Protein AF-A0A947JF02-F1 (afdb_monomer)

Secondary structure (DSSP, 8-state):
--S---------HHIIIIITTTS-HHHHHHHHHHHHHHHHHSSSTT--EEEE-HHHHHH-EEEE-TTT--EEEEE---S--HHHHHHHHHHHHHTTSEEEEEEETTEEEEEE---GGGS--TTT-

Mean predicted aligned error: 4.77 Å

Foldseek 3Di:
DDPPDPDDQDDPCCCVPPPPVLDDPLLNLLLVQQRCVQQVDDPDNPGQKDFDALCCQAANDWDQDPPPRDTDHPDGHSPDDSVSSVVSVVVCVVQQQKDWADADPRHTMIGGDPDVVSGNSVVSD

Structure (mmCIF, N/CA/C/O backbone):
data_AF-A0A947JF02-F1
#
_entry.id   AF-A0A947JF02-F1
#
loop_
_atom_site.group_PDB
_atom_site.id
_atom_site.type_symbol
_atom_site.label_atom_id
_atom_site.label_alt_id
_atom_site.label_comp_id
_atom_site.label_asym_id
_atom_site.label_entity_id
_atom_site.label_seq_id
_atom_site.pdbx_PDB_ins_code
_atom_site.Cartn_x
_atom_site.Cartn_y
_atom_site.Cartn_z
_atom_site.occupancy
_atom_site.B_iso_or_equiv
_atom_site.auth_seq_id
_atom_site.auth_comp_id
_atom_site.auth_asym_id
_atom_site.auth_atom_id
_atom_site.pdbx_PDB_model_num
ATOM 1 N N . MET A 1 1 ? 28.057 9.901 -7.194 1.00 57.16 1 MET A N 1
ATOM 2 C CA . MET A 1 1 ? 27.170 10.844 -6.473 1.00 57.16 1 MET A CA 1
ATOM 3 C C . MET A 1 1 ? 26.388 10.072 -5.424 1.00 57.16 1 MET A C 1
ATOM 5 O O . MET A 1 1 ? 26.006 8.941 -5.709 1.00 57.16 1 MET A O 1
ATOM 9 N N . SER A 1 2 ? 26.168 10.638 -4.233 1.00 67.62 2 SER A N 1
ATOM 10 C CA . SER A 1 2 ? 25.279 10.022 -3.238 1.00 67.62 2 SER A CA 1
ATOM 11 C C . SER A 1 2 ? 23.873 9.895 -3.826 1.00 67.62 2 SER A C 1
ATOM 13 O O . SER A 1 2 ? 23.329 10.874 -4.327 1.00 67.62 2 SER A O 1
ATOM 15 N N . LYS A 1 3 ? 23.294 8.691 -3.781 1.00 69.62 3 LYS A N 1
ATOM 16 C CA . LYS A 1 3 ? 21.882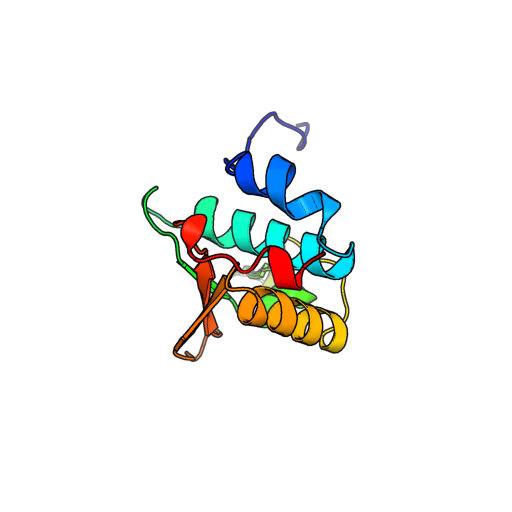 8.464 -4.137 1.00 69.62 3 LYS A CA 1
ATOM 17 C C . LYS A 1 3 ? 20.932 8.897 -3.018 1.00 69.62 3 LYS A C 1
ATOM 19 O O . LYS A 1 3 ? 19.736 9.032 -3.249 1.00 69.62 3 LYS A O 1
ATOM 24 N N . ILE A 1 4 ? 21.471 9.108 -1.819 1.00 73.50 4 ILE A N 1
ATOM 25 C CA . ILE A 1 4 ? 20.748 9.635 -0.669 1.00 73.50 4 ILE A CA 1
ATOM 26 C C . ILE A 1 4 ? 20.856 11.153 -0.760 1.00 73.50 4 ILE A C 1
ATOM 28 O O . ILE A 1 4 ? 21.819 11.757 -0.286 1.00 73.50 4 ILE A O 1
ATOM 32 N N . VAL A 1 5 ? 19.897 11.741 -1.464 1.00 72.06 5 VAL A N 1
ATOM 33 C CA . VAL A 1 5 ? 19.661 13.184 -1.507 1.00 72.06 5 VAL A CA 1
ATOM 34 C C . VAL A 1 5 ? 18.347 13.461 -0.777 1.00 72.06 5 VAL A C 1
ATOM 36 O O . VAL A 1 5 ? 17.464 12.606 -0.831 1.00 72.06 5 VAL A O 1
ATOM 39 N N . PRO A 1 6 ? 18.175 14.609 -0.101 1.00 63.34 6 PRO A N 1
ATOM 40 C CA . PRO A 1 6 ? 16.889 14.998 0.475 1.00 63.34 6 PRO A CA 1
ATOM 41 C C . PRO A 1 6 ? 15.843 15.259 -0.626 1.00 63.34 6 PRO A C 1
ATOM 43 O O . PRO A 1 6 ? 15.546 16.398 -0.972 1.00 63.34 6 PRO A O 1
ATOM 46 N N . ASN A 1 7 ? 15.304 14.198 -1.229 1.00 64.00 7 ASN A N 1
ATOM 47 C CA . ASN A 1 7 ? 14.152 14.235 -2.119 1.00 64.00 7 ASN A CA 1
ATOM 48 C C . ASN A 1 7 ? 12.954 13.618 -1.385 1.00 64.00 7 ASN A C 1
ATOM 50 O O . ASN A 1 7 ? 12.828 12.406 -1.226 1.00 64.00 7 ASN A O 1
ATOM 54 N N . SER A 1 8 ? 12.070 14.464 -0.867 1.00 66.00 8 SER A N 1
ATOM 55 C CA . SER A 1 8 ? 10.928 13.990 -0.093 1.00 66.00 8 SER A CA 1
ATOM 56 C C . SER A 1 8 ? 9.815 13.483 -1.009 1.00 66.00 8 SER A C 1
ATOM 58 O O . SER A 1 8 ? 9.489 14.070 -2.041 1.00 66.00 8 SER A O 1
ATOM 60 N N . THR A 1 9 ? 9.202 12.372 -0.613 1.00 70.81 9 THR A N 1
ATOM 61 C CA . THR A 1 9 ? 7.838 12.064 -1.040 1.00 70.81 9 THR A CA 1
ATOM 62 C C . THR A 1 9 ? 6.903 12.760 -0.059 1.00 70.81 9 THR A C 1
ATOM 64 O O . THR A 1 9 ? 7.044 12.517 1.139 1.00 70.81 9 THR A O 1
ATOM 67 N N . PRO A 1 10 ? 5.984 13.625 -0.517 1.00 71.75 10 PRO A N 1
ATOM 68 C CA . PRO A 1 10 ? 4.995 14.210 0.370 1.00 71.75 10 PRO A CA 1
ATOM 69 C C . PRO A 1 10 ? 4.021 13.113 0.810 1.00 71.75 10 PRO A C 1
ATOM 71 O O . PRO A 1 10 ? 3.237 12.606 0.009 1.00 71.75 10 PRO A O 1
ATOM 74 N N . THR A 1 11 ? 4.090 12.744 2.083 1.00 83.56 11 THR A N 1
ATOM 75 C CA . THR A 1 11 ? 3.111 11.878 2.739 1.00 83.56 11 THR A CA 1
ATOM 76 C C . THR A 1 11 ? 2.353 12.734 3.750 1.00 83.56 11 THR A C 1
ATOM 78 O O . THR A 1 11 ? 3.002 13.333 4.606 1.00 83.56 11 THR A O 1
ATOM 81 N N . PRO A 1 12 ? 1.015 12.835 3.666 1.00 88.75 12 PRO A N 1
ATOM 82 C CA . PRO A 1 12 ? 0.226 13.540 4.669 1.00 88.75 12 PRO A CA 1
ATOM 83 C C . PRO A 1 12 ? 0.491 12.998 6.077 1.00 88.75 12 PRO A C 1
ATOM 85 O O . PRO A 1 12 ? 0.437 11.784 6.279 1.00 88.75 12 PRO A O 1
ATOM 88 N N . ASN A 1 13 ? 0.741 13.895 7.035 1.00 91.25 13 ASN A N 1
ATOM 89 C CA . ASN A 1 13 ? 1.075 13.530 8.416 1.00 91.25 13 ASN A CA 1
ATOM 90 C C . ASN A 1 13 ? 0.024 12.618 9.056 1.00 91.25 13 ASN A C 1
ATOM 92 O O . ASN A 1 13 ? 0.394 11.693 9.759 1.00 91.25 13 ASN A O 1
ATOM 96 N N . PHE A 1 14 ? -1.253 12.799 8.700 1.00 93.06 14 PHE A N 1
ATOM 97 C CA . PHE A 1 14 ? -2.368 11.945 9.113 1.00 93.06 14 PHE A CA 1
ATOM 98 C C . PHE A 1 14 ? -2.056 10.439 9.059 1.00 93.06 14 PHE A C 1
ATOM 100 O O . PHE A 1 14 ? -2.401 9.707 9.979 1.00 93.06 14 PHE A O 1
ATOM 107 N N . TYR A 1 15 ? -1.374 9.955 8.012 1.00 92.88 15 TYR A N 1
ATOM 108 C CA . TYR A 1 15 ? -1.045 8.529 7.918 1.00 92.88 15 TYR A CA 1
ATOM 109 C C . TYR A 1 15 ? -0.073 8.075 9.014 1.00 92.88 15 TYR A C 1
ATOM 111 O O . TYR A 1 15 ? -0.199 6.957 9.498 1.00 92.88 15 TYR A O 1
ATOM 119 N N . TYR A 1 16 ? 0.887 8.917 9.392 1.00 93.06 16 TYR A N 1
ATOM 120 C CA . TYR A 1 16 ? 1.828 8.622 10.472 1.00 93.06 16 TYR A CA 1
ATOM 121 C C . TYR A 1 16 ? 1.168 8.825 11.837 1.00 93.06 16 TYR A C 1
ATOM 123 O O . TYR A 1 16 ? 1.183 7.925 12.670 1.00 93.06 16 TYR A O 1
ATOM 131 N N . ASP A 1 17 ? 0.538 9.980 12.029 1.00 94.00 17 ASP A N 1
ATOM 132 C CA . ASP A 1 17 ? 0.033 10.414 13.330 1.00 94.00 17 ASP A CA 1
ATOM 133 C C . ASP A 1 17 ? -1.166 9.567 13.790 1.00 94.00 17 ASP A C 1
ATOM 135 O O . ASP A 1 17 ? -1.225 9.158 14.948 1.00 94.00 17 ASP A O 1
ATOM 139 N N . GLU A 1 18 ? -2.089 9.240 12.879 1.00 94.19 18 GLU A N 1
ATOM 140 C CA . GLU A 1 18 ? -3.364 8.599 13.233 1.00 94.19 18 GLU A CA 1
ATOM 141 C C . GLU A 1 18 ? -3.414 7.101 12.908 1.00 94.19 18 GLU A C 1
ATOM 143 O O . GLU A 1 18 ? -4.167 6.369 13.543 1.00 94.19 18 GLU A O 1
ATOM 148 N N . LEU A 1 19 ? -2.642 6.618 11.923 1.00 95.25 19 LEU A N 1
ATOM 149 C CA . LEU A 1 19 ? -2.779 5.239 11.424 1.00 95.25 19 LEU A CA 1
ATOM 150 C C . LEU A 1 19 ? -1.580 4.332 11.711 1.00 95.25 19 LEU A C 1
ATOM 152 O O . LEU A 1 19 ? -1.780 3.130 11.874 1.00 95.25 19 LEU A O 1
ATOM 156 N N . GLU A 1 20 ? -0.348 4.846 11.769 1.00 95.06 20 GLU A N 1
ATOM 157 C CA . GLU A 1 20 ? 0.847 3.991 11.900 1.00 95.06 20 GLU A CA 1
ATOM 158 C C . GLU A 1 20 ? 0.824 3.139 13.175 1.00 95.06 20 GLU A C 1
ATOM 160 O O . GLU A 1 20 ? 1.221 1.976 13.140 1.00 95.06 20 GLU A O 1
ATOM 165 N N . TRP A 1 21 ? 0.326 3.690 14.283 1.00 95.06 21 TRP A N 1
ATOM 166 C CA . TRP A 1 21 ? 0.268 2.989 15.566 1.00 95.06 21 TRP A CA 1
ATOM 167 C C . TRP A 1 21 ? -0.878 1.968 15.664 1.00 95.06 21 TRP A C 1
ATOM 169 O O . TRP A 1 21 ? -0.785 1.034 16.459 1.00 95.06 21 TRP A O 1
ATOM 179 N N . LEU A 1 22 ? -1.936 2.133 14.862 1.00 96.00 22 LEU A N 1
ATOM 180 C CA . LEU A 1 22 ? -3.089 1.226 14.806 1.00 96.00 22 LEU A CA 1
ATOM 181 C C . LEU A 1 22 ? -2.852 0.035 13.875 1.00 96.00 22 LEU A C 1
ATOM 183 O O . LEU A 1 22 ? -3.392 -1.050 14.076 1.00 96.00 22 LEU A O 1
ATOM 187 N N . LEU A 1 23 ? -2.068 0.238 12.818 1.00 96.62 23 LEU A N 1
ATOM 188 C CA . LEU A 1 23 ? -1.842 -0.773 11.796 1.00 96.62 23 LEU A CA 1
ATOM 189 C C . LEU A 1 23 ? -0.719 -1.730 12.188 1.00 96.62 23 LEU A C 1
ATOM 191 O O . LEU A 1 23 ? 0.318 -1.356 12.736 1.00 96.62 23 LEU A O 1
ATOM 195 N N . THR A 1 24 ? -0.871 -2.995 11.807 1.00 97.00 24 THR A N 1
ATOM 196 C CA . THR A 1 24 ? 0.235 -3.951 11.889 1.00 97.00 24 THR A CA 1
ATOM 197 C C . THR A 1 24 ? 1.374 -3.538 10.955 1.00 97.00 24 THR A C 1
ATOM 199 O O . THR A 1 24 ? 1.184 -2.846 9.951 1.00 97.00 24 THR A O 1
ATOM 202 N N . SER A 1 25 ? 2.584 -4.044 11.207 1.00 96.69 25 SER A N 1
ATOM 203 C CA . SER A 1 25 ? 3.738 -3.743 10.351 1.00 96.69 25 SER A CA 1
ATOM 204 C C . SER A 1 25 ? 3.540 -4.159 8.887 1.00 96.69 25 SER A C 1
ATOM 206 O O . SER A 1 25 ? 4.090 -3.520 7.990 1.00 96.69 25 SER A O 1
ATOM 208 N N . ASP A 1 26 ? 2.773 -5.223 8.629 1.00 98.12 26 ASP A N 1
ATOM 209 C CA . ASP A 1 26 ? 2.485 -5.678 7.266 1.00 98.12 26 ASP A CA 1
ATOM 210 C C . ASP A 1 26 ? 1.494 -4.722 6.572 1.00 98.12 26 ASP A C 1
ATOM 212 O O . ASP A 1 26 ? 1.709 -4.337 5.420 1.00 98.12 26 ASP A O 1
ATOM 216 N N . GLU A 1 27 ? 0.451 -4.271 7.274 1.00 98.19 27 GLU A N 1
ATOM 217 C CA . GLU A 1 27 ? -0.517 -3.289 6.763 1.00 98.19 27 GLU A CA 1
ATOM 218 C C . GLU A 1 27 ? 0.127 -1.933 6.502 1.00 98.19 27 GLU A C 1
ATOM 220 O O . GLU A 1 27 ? -0.065 -1.360 5.427 1.00 98.19 27 GLU A O 1
ATOM 225 N N . TRP A 1 28 ? 0.952 -1.457 7.433 1.00 97.69 28 TRP A N 1
ATOM 226 C CA . TRP A 1 28 ? 1.668 -0.197 7.293 1.00 97.69 28 TRP A CA 1
ATOM 227 C C . TRP A 1 28 ? 2.632 -0.202 6.106 1.00 97.69 28 TRP A C 1
ATOM 229 O O . TRP A 1 28 ? 2.668 0.749 5.322 1.00 97.69 28 TRP A O 1
ATOM 239 N N . LYS A 1 29 ? 3.377 -1.294 5.891 1.00 97.50 29 LYS A N 1
ATOM 240 C CA . LYS A 1 29 ? 4.246 -1.444 4.709 1.00 97.50 29 LYS A CA 1
ATOM 241 C C . LYS A 1 29 ? 3.461 -1.365 3.403 1.00 97.50 29 LYS A C 1
ATOM 243 O O . LYS A 1 29 ? 3.929 -0.760 2.439 1.00 97.50 29 LYS A O 1
ATOM 248 N N . VAL A 1 30 ? 2.272 -1.963 3.355 1.00 98.25 30 VAL A N 1
ATOM 249 C CA . VAL A 1 30 ? 1.406 -1.907 2.170 1.00 98.25 30 VAL A CA 1
ATOM 250 C C . VAL A 1 30 ? 0.828 -0.505 1.974 1.00 98.25 30 VAL A C 1
ATOM 252 O O . VAL A 1 30 ? 0.861 0.005 0.851 1.00 98.25 30 VAL A O 1
ATOM 255 N N . LEU A 1 31 ? 0.339 0.131 3.041 1.00 97.25 31 LEU A N 1
ATOM 256 C CA . LEU A 1 31 ? -0.229 1.478 2.993 1.00 97.25 31 LEU A CA 1
ATOM 257 C C . LEU A 1 31 ? 0.823 2.513 2.593 1.00 97.25 31 LEU A C 1
ATOM 259 O O . LEU A 1 31 ? 0.620 3.233 1.621 1.00 97.25 31 LEU A O 1
ATOM 263 N N . SER A 1 32 ? 1.965 2.553 3.276 1.00 95.06 32 SER A N 1
ATOM 264 C CA . SER A 1 32 ? 3.062 3.485 2.978 1.00 95.06 32 SER A CA 1
ATOM 265 C C . SER A 1 32 ? 3.579 3.327 1.544 1.00 95.06 32 SER A C 1
ATOM 267 O O . SER A 1 32 ? 3.808 4.323 0.848 1.00 95.06 32 SER A O 1
ATOM 269 N N . TYR A 1 33 ? 3.677 2.088 1.044 1.00 95.38 33 TYR A N 1
ATOM 270 C CA . TYR A 1 33 ? 3.984 1.826 -0.361 1.00 95.38 33 TYR A CA 1
ATOM 271 C C . TYR A 1 33 ? 2.916 2.415 -1.292 1.00 95.38 33 TYR A C 1
ATOM 273 O O . TYR A 1 33 ? 3.249 3.119 -2.250 1.00 95.38 33 TYR A O 1
ATOM 281 N N . ALA A 1 34 ? 1.633 2.160 -1.018 1.00 94.88 34 ALA A N 1
ATOM 282 C CA . ALA A 1 34 ? 0.531 2.681 -1.821 1.00 94.88 34 ALA A CA 1
ATOM 283 C C . ALA A 1 34 ? 0.494 4.216 -1.819 1.00 94.88 34 ALA A C 1
ATOM 285 O O . ALA A 1 34 ? 0.371 4.811 -2.887 1.00 94.88 34 ALA A O 1
ATOM 286 N N . VAL A 1 35 ? 0.671 4.855 -0.660 1.00 93.06 35 VAL A N 1
ATOM 287 C CA . VAL A 1 35 ? 0.726 6.316 -0.507 1.00 93.06 35 VAL A CA 1
ATOM 288 C C . VAL A 1 35 ? 1.840 6.904 -1.363 1.00 93.06 35 VAL A C 1
ATOM 290 O O . VAL A 1 35 ? 1.580 7.781 -2.189 1.00 93.06 35 VAL A O 1
ATOM 293 N N . ARG A 1 36 ? 3.060 6.357 -1.268 1.00 89.88 36 ARG A N 1
ATOM 294 C CA . ARG A 1 36 ? 4.187 6.783 -2.107 1.00 89.88 36 ARG A CA 1
ATOM 295 C C . ARG A 1 36 ? 3.876 6.632 -3.596 1.00 89.88 36 ARG A C 1
ATOM 297 O O . ARG A 1 36 ? 4.240 7.499 -4.385 1.00 89.88 36 ARG A O 1
ATOM 304 N N . ARG A 1 37 ? 3.225 5.538 -4.001 1.00 89.75 37 ARG A N 1
ATOM 305 C CA . ARG A 1 37 ? 2.865 5.288 -5.407 1.00 89.75 37 ARG A CA 1
ATOM 306 C C . ARG A 1 37 ? 1.771 6.219 -5.921 1.00 89.75 37 ARG A C 1
ATOM 308 O O . ARG A 1 37 ? 1.871 6.651 -7.064 1.00 89.75 37 ARG A O 1
ATOM 315 N N . ILE A 1 38 ? 0.765 6.509 -5.103 1.00 90.75 38 ILE A N 1
ATOM 316 C CA . ILE A 1 38 ? -0.399 7.319 -5.473 1.00 90.75 38 ILE A CA 1
ATOM 317 C C . ILE A 1 38 ? -0.038 8.807 -5.484 1.00 90.75 38 ILE A C 1
ATOM 319 O O . ILE A 1 38 ? -0.250 9.472 -6.491 1.00 90.75 38 ILE A O 1
ATOM 323 N N . LEU A 1 39 ? 0.564 9.313 -4.406 1.00 86.88 39 LEU A N 1
ATOM 324 C CA . LEU A 1 39 ? 0.843 10.744 -4.248 1.00 86.88 39 LEU A CA 1
ATOM 325 C C . LEU A 1 39 ? 2.190 11.169 -4.850 1.00 86.88 39 LEU A C 1
ATOM 327 O O . LEU A 1 39 ? 2.376 12.330 -5.200 1.00 86.88 39 LEU A O 1
ATOM 331 N N . GLY A 1 40 ? 3.152 10.246 -4.961 1.00 79.75 40 GLY A N 1
ATOM 332 C CA . GLY A 1 40 ? 4.530 10.574 -5.334 1.00 79.75 40 GLY A CA 1
ATOM 333 C C . GLY A 1 40 ? 4.853 10.547 -6.831 1.00 79.75 40 GLY A C 1
ATOM 334 O O . GLY A 1 40 ? 5.896 11.074 -7.211 1.00 79.75 40 GLY A O 1
ATOM 335 N N . PHE A 1 41 ? 4.025 9.924 -7.680 1.00 72.69 41 PHE A N 1
ATOM 336 C CA . PHE A 1 41 ? 4.395 9.640 -9.082 1.00 72.69 41 PHE A CA 1
ATOM 337 C C . PHE A 1 41 ? 3.355 10.026 -10.146 1.00 72.69 41 PHE A C 1
ATOM 339 O O . PHE A 1 41 ? 3.684 9.993 -11.333 1.00 72.69 41 PHE A O 1
ATOM 346 N N . GLU A 1 42 ? 2.124 10.382 -9.778 1.00 61.34 42 GLU A N 1
ATOM 347 C CA . GLU A 1 42 ? 1.114 10.811 -10.754 1.00 61.34 42 GLU A CA 1
ATOM 348 C C . GLU A 1 42 ? 1.407 12.236 -11.267 1.00 61.34 42 GLU A C 1
ATOM 350 O O . GLU A 1 42 ? 1.789 13.139 -10.517 1.00 61.34 42 GLU A O 1
ATOM 355 N N . LYS A 1 43 ? 1.250 12.444 -12.582 1.00 50.38 43 LYS A N 1
ATOM 356 C CA . LYS A 1 43 ? 1.419 13.758 -13.221 1.00 50.38 43 LYS A CA 1
ATOM 357 C C . LYS A 1 43 ? 0.203 14.630 -12.898 1.00 50.38 43 LYS A C 1
ATOM 359 O O . LYS A 1 43 ? -0.793 14.596 -13.609 1.00 50.38 43 LYS A O 1
ATOM 364 N N . GLY A 1 44 ? 0.318 15.412 -11.832 1.00 51.59 44 GLY A N 1
ATOM 365 C CA . GLY A 1 44 ? -0.738 16.285 -11.318 1.00 51.59 44 GLY A CA 1
ATOM 366 C C . GLY A 1 44 ? -0.944 15.992 -9.839 1.00 51.59 44 GLY A C 1
ATOM 367 O O . GLY A 1 44 ? -1.297 14.877 -9.472 1.00 51.59 44 GLY A O 1
ATOM 368 N N . ARG A 1 45 ? -0.681 16.980 -8.980 1.00 53.69 45 ARG A N 1
ATOM 369 C CA . ARG A 1 45 ? -0.611 16.834 -7.513 1.00 53.69 45 ARG A CA 1
ATOM 370 C C . ARG A 1 45 ? -1.950 16.498 -6.829 1.00 53.69 45 ARG A C 1
ATOM 372 O O . ARG A 1 45 ? -1.971 16.355 -5.613 1.00 53.69 45 ARG A O 1
ATOM 379 N N . ASP A 1 46 ? -3.019 16.308 -7.600 1.00 61.22 46 ASP A N 1
ATOM 380 C CA . ASP A 1 46 ? -4.388 16.142 -7.097 1.00 61.22 46 ASP A CA 1
ATOM 381 C C . ASP A 1 46 ? -4.916 14.702 -7.219 1.00 61.22 46 ASP A C 1
ATOM 383 O O . ASP A 1 46 ? -6.055 14.413 -6.838 1.00 61.22 46 ASP A O 1
ATOM 387 N N . SER A 1 47 ? -4.122 13.769 -7.759 1.00 77.38 47 SER A N 1
ATOM 388 C CA . SER A 1 47 ? -4.578 12.384 -7.875 1.00 77.38 47 SER A CA 1
ATOM 389 C C . SER A 1 47 ? -4.498 11.658 -6.534 1.00 77.38 47 SER A C 1
ATOM 391 O O . SER A 1 47 ? -3.431 11.410 -5.982 1.00 77.38 47 SER A O 1
ATOM 393 N N . THR A 1 48 ? -5.660 11.244 -6.034 1.00 89.25 48 THR A N 1
ATOM 394 C CA . THR A 1 48 ? -5.802 10.398 -4.837 1.00 89.25 48 THR A CA 1
ATOM 395 C C . THR A 1 48 ? -5.908 8.915 -5.194 1.00 89.25 48 THR A C 1
ATOM 397 O O . THR A 1 48 ? -6.258 8.090 -4.348 1.00 89.25 48 THR A O 1
ATOM 400 N N . SER A 1 49 ? -5.624 8.550 -6.450 1.00 91.62 49 SER A N 1
ATOM 401 C CA . SER A 1 49 ? -5.707 7.172 -6.934 1.00 91.62 49 SER A CA 1
ATOM 402 C C . SER A 1 49 ? -4.618 6.810 -7.939 1.00 91.62 49 SER A C 1
ATOM 404 O O . SER A 1 49 ? -4.186 7.651 -8.715 1.00 91.62 49 SER A O 1
ATOM 406 N N . ALA A 1 50 ? -4.233 5.536 -7.985 1.00 92.00 50 ALA A N 1
ATOM 407 C CA . ALA A 1 50 ? -3.329 5.004 -9.002 1.00 92.00 50 ALA A CA 1
ATOM 408 C C . ALA A 1 50 ? -3.691 3.560 -9.363 1.00 92.00 50 ALA A C 1
ATOM 410 O O . ALA A 1 50 ? -4.298 2.830 -8.575 1.00 92.00 50 ALA A O 1
ATOM 411 N N . THR A 1 51 ? -3.292 3.120 -10.557 1.00 93.75 51 THR A N 1
ATOM 412 C CA . THR A 1 51 ? -3.401 1.705 -10.938 1.00 93.75 51 THR A CA 1
ATOM 413 C C . THR A 1 51 ? -2.168 0.954 -10.454 1.00 93.75 51 THR A C 1
ATOM 415 O O . THR A 1 51 ? -1.058 1.229 -10.904 1.00 93.75 51 THR A O 1
ATOM 418 N N . ILE A 1 52 ? -2.358 -0.000 -9.543 1.00 95.00 52 ILE A N 1
ATOM 419 C CA . ILE A 1 52 ? -1.274 -0.793 -8.956 1.00 95.00 52 ILE A CA 1
ATOM 420 C C . ILE A 1 52 ? -1.653 -2.274 -9.028 1.00 95.00 52 ILE A C 1
ATOM 422 O O . ILE A 1 52 ? -2.735 -2.694 -8.599 1.00 95.00 52 ILE A O 1
ATOM 426 N N . SER A 1 53 ? -0.768 -3.079 -9.612 1.00 95.69 53 SER A N 1
ATOM 427 C CA . SER A 1 53 ? -0.921 -4.533 -9.669 1.00 95.69 53 SER A CA 1
ATOM 428 C C . SER A 1 53 ? -0.405 -5.192 -8.385 1.00 95.69 53 SER A C 1
ATOM 430 O O . SER A 1 53 ? 0.475 -4.653 -7.719 1.00 95.69 53 SER A O 1
ATOM 432 N N . LEU A 1 54 ? -0.897 -6.390 -8.051 1.00 96.31 54 LEU A N 1
ATOM 433 C CA . LEU A 1 54 ? -0.357 -7.160 -6.920 1.00 96.31 54 LEU A CA 1
ATOM 434 C C . LEU A 1 54 ? 1.125 -7.519 -7.112 1.00 96.31 54 LEU A C 1
ATOM 436 O O . LEU A 1 54 ? 1.884 -7.486 -6.153 1.00 96.31 54 LEU A O 1
ATOM 440 N N . SER A 1 55 ? 1.553 -7.795 -8.347 1.00 95.75 55 SER A N 1
ATOM 441 C CA . SER A 1 55 ? 2.973 -7.992 -8.672 1.00 95.75 55 SER A CA 1
ATOM 442 C C . SER A 1 55 ? 3.799 -6.734 -8.425 1.00 95.75 55 SER A C 1
ATOM 444 O O . SER A 1 55 ? 4.948 -6.844 -8.029 1.00 95.75 55 SER A O 1
ATOM 446 N N . THR A 1 56 ? 3.218 -5.546 -8.602 1.00 95.75 56 THR A N 1
ATOM 447 C CA . THR A 1 56 ? 3.902 -4.289 -8.284 1.00 95.75 56 THR A CA 1
ATOM 448 C C . THR A 1 56 ? 4.092 -4.117 -6.781 1.00 95.75 56 THR A C 1
ATOM 450 O O . THR A 1 56 ? 5.167 -3.715 -6.357 1.00 95.75 56 THR A O 1
ATOM 453 N N . PHE A 1 57 ? 3.094 -4.468 -5.965 1.00 97.44 57 PHE A N 1
ATOM 454 C CA . PHE A 1 57 ? 3.271 -4.500 -4.508 1.00 97.44 57 PHE A CA 1
ATOM 455 C C . PHE A 1 57 ? 4.344 -5.513 -4.084 1.00 97.44 57 PHE A C 1
ATOM 457 O O . PHE A 1 57 ? 5.157 -5.212 -3.220 1.00 97.44 57 PHE A O 1
ATOM 464 N N . GLU A 1 58 ? 4.364 -6.694 -4.698 1.00 97.75 58 GLU A N 1
ATOM 465 C CA . GLU A 1 58 ? 5.264 -7.791 -4.325 1.00 97.75 58 GLU A CA 1
ATOM 466 C C . GLU A 1 58 ? 6.709 -7.571 -4.798 1.00 97.75 58 GLU A C 1
ATOM 468 O O . GLU A 1 58 ? 7.632 -7.547 -3.988 1.00 97.75 58 GLU A O 1
ATOM 473 N N . ALA A 1 59 ? 6.904 -7.372 -6.102 1.00 95.81 59 ALA A N 1
ATOM 474 C CA . ALA A 1 59 ? 8.218 -7.315 -6.742 1.00 95.81 59 ALA A CA 1
ATOM 475 C C . ALA A 1 59 ? 8.691 -5.886 -7.050 1.00 95.81 59 ALA A C 1
ATOM 477 O O . ALA A 1 59 ? 9.888 -5.657 -7.212 1.00 95.81 59 ALA A O 1
ATOM 478 N N . GLY A 1 60 ? 7.777 -4.914 -7.096 1.00 94.94 60 GLY A N 1
ATOM 479 C CA . GLY A 1 60 ? 8.089 -3.530 -7.437 1.00 94.94 60 GLY A CA 1
ATOM 480 C C . GLY A 1 60 ? 7.840 -3.181 -8.904 1.00 94.94 60 GLY A C 1
ATOM 481 O O . GLY A 1 60 ? 6.974 -3.750 -9.572 1.00 94.94 60 GLY A O 1
ATOM 482 N N . VAL A 1 61 ? 8.562 -2.178 -9.398 1.00 92.75 61 VAL A N 1
ATOM 483 C CA . VAL A 1 61 ? 8.435 -1.662 -10.765 1.00 92.75 61 VAL A CA 1
ATOM 484 C C . VAL A 1 61 ? 9.746 -1.878 -11.499 1.00 92.75 61 VAL A C 1
ATOM 486 O O . VAL A 1 61 ? 10.774 -1.341 -11.088 1.00 92.75 61 VAL A O 1
ATOM 489 N N . SER A 1 62 ? 9.670 -2.588 -12.620 1.00 93.62 62 SER A N 1
ATOM 490 C CA . SER A 1 62 ? 10.773 -2.754 -13.562 1.00 93.62 62 SER A CA 1
ATOM 491 C C . SER A 1 62 ? 10.349 -2.317 -14.957 1.00 93.62 62 SER A C 1
ATOM 493 O O . SER A 1 62 ? 9.171 -2.413 -15.313 1.00 93.62 62 SER A O 1
ATOM 495 N N . ILE A 1 63 ? 11.310 -1.849 -15.742 1.00 92.00 63 ILE A N 1
ATOM 496 C CA . ILE A 1 63 ? 11.145 -1.544 -17.165 1.00 92.00 63 ILE A CA 1
ATOM 497 C C . ILE A 1 63 ? 12.135 -2.382 -17.967 1.00 92.00 63 ILE A C 1
ATOM 499 O O . ILE A 1 63 ? 13.224 -2.659 -17.480 1.00 92.00 63 ILE A O 1
ATOM 503 N N . ALA A 1 64 ? 11.757 -2.801 -19.171 1.00 93.12 64 ALA A N 1
ATOM 504 C CA . ALA A 1 64 ? 12.704 -3.435 -20.078 1.00 93.12 64 ALA A CA 1
ATOM 505 C C . ALA A 1 64 ? 13.618 -2.366 -20.689 1.00 93.12 64 ALA A C 1
ATOM 507 O O . ALA A 1 64 ? 13.132 -1.333 -21.159 1.00 93.12 64 ALA A O 1
ATOM 508 N N . ASP A 1 65 ? 14.919 -2.624 -20.673 1.00 92.12 65 ASP A N 1
ATOM 509 C CA . ASP A 1 65 ? 15.902 -1.897 -21.459 1.00 92.12 65 ASP A CA 1
ATOM 510 C C . ASP A 1 65 ? 15.561 -2.042 -22.949 1.00 92.12 65 ASP A C 1
ATOM 512 O O . ASP A 1 65 ? 15.228 -3.133 -23.419 1.00 92.12 65 ASP A O 1
ATOM 516 N N . GLN A 1 66 ? 15.577 -0.932 -23.685 1.00 89.12 66 GLN A N 1
ATOM 517 C CA . GLN A 1 66 ? 15.131 -0.921 -25.080 1.00 89.12 66 GLN A CA 1
ATOM 518 C C . GLN A 1 66 ? 16.142 -1.552 -26.042 1.00 89.12 66 GLN A C 1
ATOM 520 O O . GLN A 1 66 ? 15.751 -1.953 -27.137 1.00 89.12 66 GLN A O 1
ATOM 525 N N . GLU A 1 67 ? 17.411 -1.646 -25.651 1.00 91.12 67 GLU A N 1
ATOM 526 C CA . GLU A 1 67 ? 18.490 -2.191 -26.473 1.00 91.12 67 GLU A CA 1
ATOM 527 C C . GLU A 1 67 ? 18.765 -3.655 -26.127 1.00 91.12 67 GLU A C 1
ATOM 529 O O . GLU A 1 67 ? 18.893 -4.490 -27.022 1.00 91.12 67 GLU A O 1
ATOM 534 N N . THR A 1 68 ? 18.830 -3.986 -24.835 1.00 91.62 68 THR A N 1
ATOM 535 C CA . THR A 1 68 ? 19.206 -5.332 -24.368 1.00 91.62 68 THR A CA 1
ATOM 536 C C . THR A 1 68 ? 18.009 -6.215 -24.026 1.00 91.62 68 THR A C 1
ATOM 538 O O . THR A 1 68 ? 18.140 -7.439 -23.982 1.00 91.62 68 THR A O 1
ATOM 541 N N . GLY A 1 69 ? 16.838 -5.622 -23.770 1.00 90.81 69 GLY A N 1
ATOM 542 C CA . GLY A 1 69 ? 15.657 -6.325 -23.265 1.00 90.81 69 GLY A CA 1
ATOM 543 C C . GLY A 1 69 ? 15.745 -6.7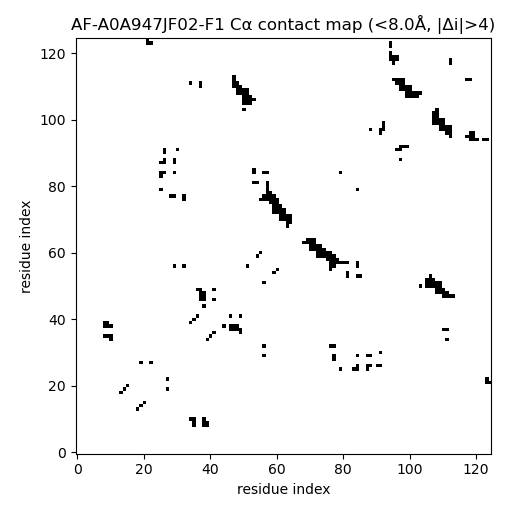28 -21.787 1.00 90.81 69 GLY A C 1
ATOM 544 O O . GLY A 1 69 ? 14.817 -7.357 -21.274 1.00 90.81 69 GLY A O 1
ATOM 545 N N . GLU A 1 70 ? 16.829 -6.383 -21.086 1.00 92.38 70 GLU A N 1
ATOM 546 C CA . GLU A 1 70 ? 17.006 -6.687 -19.664 1.00 92.38 70 GLU A CA 1
ATOM 547 C C . GLU A 1 70 ? 16.029 -5.879 -18.797 1.00 92.38 70 GLU A C 1
ATOM 549 O O . GLU A 1 70 ? 15.739 -4.716 -19.066 1.00 92.38 70 GLU A O 1
ATOM 554 N N . LEU A 1 71 ? 15.510 -6.476 -17.723 1.00 91.12 71 LEU A N 1
ATOM 555 C CA . LEU A 1 71 ? 14.632 -5.764 -16.797 1.00 91.12 71 LEU A CA 1
ATOM 556 C C . LEU A 1 71 ? 15.438 -4.901 -15.818 1.00 91.12 71 LEU A C 1
ATOM 558 O O . LEU A 1 71 ? 16.053 -5.404 -14.881 1.00 91.12 71 LEU A O 1
ATOM 562 N N . ILE A 1 72 ? 15.330 -3.585 -15.965 1.00 92.62 72 ILE A N 1
ATOM 563 C CA . ILE A 1 72 ? 15.888 -2.597 -15.044 1.00 92.62 72 ILE A CA 1
ATOM 564 C C . ILE A 1 72 ? 14.885 -2.335 -13.921 1.00 92.62 72 ILE A C 1
ATOM 566 O O . ILE A 1 72 ? 13.773 -1.849 -14.151 1.00 92.62 72 ILE A O 1
ATOM 570 N N . LEU A 1 73 ? 15.285 -2.626 -12.683 1.00 92.19 73 LEU A N 1
ATOM 571 C CA . LEU A 1 73 ? 14.486 -2.346 -11.492 1.00 92.19 73 LEU A CA 1
ATOM 572 C C . LEU A 1 73 ? 14.518 -0.849 -11.150 1.00 92.19 73 LEU A C 1
ATOM 574 O O . LEU A 1 73 ? 15.571 -0.293 -10.845 1.00 92.19 73 LEU A O 1
ATOM 578 N N . LEU A 1 74 ? 13.350 -0.204 -11.149 1.00 89.94 74 LEU A N 1
ATOM 579 C CA . LEU A 1 74 ? 13.193 1.213 -10.799 1.00 89.94 74 LEU A CA 1
ATOM 580 C C . LEU A 1 74 ? 12.876 1.420 -9.317 1.00 89.94 74 LEU A C 1
ATOM 582 O O . LEU A 1 74 ? 13.314 2.395 -8.709 1.00 89.94 74 LEU A O 1
ATOM 586 N N . ALA A 1 75 ? 12.069 0.529 -8.744 1.00 90.19 75 ALA A N 1
ATOM 587 C CA . ALA A 1 75 ? 11.681 0.576 -7.342 1.00 90.19 75 ALA A CA 1
ATOM 588 C C . ALA A 1 75 ? 11.334 -0.826 -6.851 1.00 90.19 75 ALA A C 1
ATOM 590 O O . ALA A 1 75 ? 10.635 -1.560 -7.544 1.00 90.19 75 ALA A O 1
ATOM 591 N N . HIS A 1 76 ? 11.768 -1.167 -5.641 1.00 94.56 76 HIS A N 1
ATOM 592 C CA . HIS A 1 76 ? 11.378 -2.410 -4.977 1.00 94.56 76 HIS A CA 1
ATOM 593 C C . HIS A 1 76 ? 9.899 -2.387 -4.565 1.00 94.56 76 HIS A C 1
ATOM 595 O O . HIS A 1 76 ? 9.303 -1.316 -4.441 1.00 94.56 76 HIS A O 1
ATOM 601 N N . GLY A 1 77 ? 9.311 -3.569 -4.360 1.00 96.06 77 GLY A N 1
ATOM 602 C CA . GLY A 1 77 ? 7.994 -3.731 -3.739 1.00 96.06 77 GLY A CA 1
ATOM 603 C C . GLY A 1 77 ? 8.011 -3.459 -2.228 1.00 96.06 77 GLY A C 1
ATOM 604 O O . GLY A 1 77 ? 8.977 -2.929 -1.683 1.00 96.06 77 GLY A O 1
ATOM 605 N N . CYS A 1 78 ? 6.951 -3.862 -1.526 1.00 96.12 78 CYS A N 1
ATOM 606 C CA . CYS A 1 78 ? 6.804 -3.661 -0.080 1.00 96.12 78 CYS A CA 1
ATOM 607 C C . CYS A 1 78 ? 7.484 -4.746 0.782 1.00 96.12 78 CYS A C 1
ATOM 609 O O . CYS A 1 78 ? 7.381 -4.708 2.007 1.00 96.12 78 CYS A O 1
ATOM 611 N N . GLY A 1 79 ? 8.168 -5.719 0.164 1.00 97.00 79 GLY A N 1
ATOM 612 C CA . GLY A 1 79 ? 8.942 -6.748 0.873 1.00 97.00 79 GLY A CA 1
ATOM 613 C C . GLY A 1 79 ? 8.092 -7.796 1.600 1.00 97.00 79 GLY A C 1
ATOM 614 O O . GLY A 1 79 ? 8.524 -8.343 2.612 1.00 97.00 79 GLY A O 1
ATOM 615 N N . LEU A 1 80 ? 6.876 -8.053 1.114 1.00 97.94 80 LEU A N 1
ATOM 616 C CA . LEU A 1 80 ? 5.934 -9.022 1.678 1.00 97.94 80 LEU A CA 1
ATOM 617 C C . LEU A 1 80 ? 5.528 -10.054 0.622 1.00 97.94 80 LEU A C 1
ATOM 619 O O . LEU A 1 80 ? 5.557 -9.773 -0.574 1.00 97.94 80 LEU A O 1
ATOM 623 N N . SER A 1 81 ? 5.103 -11.237 1.069 1.00 97.50 81 SER A N 1
ATOM 624 C CA . SER A 1 81 ? 4.537 -12.250 0.176 1.00 97.50 81 SER A CA 1
ATOM 625 C C . SER A 1 81 ? 3.141 -11.852 -0.303 1.00 97.50 81 SER A C 1
ATOM 627 O O . SER A 1 81 ? 2.392 -11.168 0.404 1.00 97.50 81 SER A O 1
ATOM 629 N N . ARG A 1 82 ? 2.737 -12.332 -1.484 1.00 97.25 82 ARG A N 1
ATOM 630 C CA . ARG A 1 82 ? 1.406 -12.049 -2.043 1.00 97.25 82 ARG A CA 1
ATOM 631 C C . ARG A 1 82 ? 0.225 -12.296 -1.091 1.00 97.25 82 ARG A C 1
ATOM 633 O O . ARG A 1 82 ? -0.663 -11.441 -1.061 1.00 97.25 82 ARG A O 1
ATOM 640 N N . PRO A 1 83 ? 0.175 -13.390 -0.299 1.00 98.19 83 PRO A N 1
ATOM 641 C CA . PRO A 1 83 ? -0.910 -13.597 0.661 1.00 98.19 83 PRO A CA 1
ATOM 642 C C . PRO A 1 83 ? -0.975 -12.503 1.732 1.00 98.19 83 PRO A C 1
ATOM 644 O O . PRO A 1 83 ? -2.058 -11.991 2.005 1.00 98.19 83 PRO A O 1
ATOM 647 N N . LYS A 1 84 ? 0.179 -12.084 2.272 1.00 98.31 84 LYS A N 1
ATOM 648 C CA . LYS A 1 84 ? 0.267 -10.996 3.259 1.00 98.31 84 LYS A CA 1
ATOM 649 C C . LYS A 1 84 ? -0.182 -9.664 2.666 1.00 98.31 84 LYS A C 1
ATOM 651 O O . LYS A 1 84 ? -0.989 -8.966 3.268 1.00 98.31 84 LYS A O 1
ATOM 656 N N . ILE A 1 85 ? 0.259 -9.361 1.443 1.00 98.50 85 ILE A N 1
ATOM 657 C CA . ILE A 1 85 ? -0.171 -8.164 0.704 1.00 98.50 85 ILE A CA 1
ATOM 658 C C . ILE A 1 85 ? -1.688 -8.169 0.511 1.00 98.50 85 ILE A C 1
ATOM 660 O O . ILE A 1 85 ? -2.356 -7.169 0.761 1.00 98.50 85 ILE A O 1
ATOM 664 N N . SER A 1 86 ? -2.252 -9.296 0.071 1.00 97.88 86 SER A N 1
ATOM 665 C CA . SER A 1 86 ? -3.691 -9.412 -0.164 1.00 97.88 86 SER A CA 1
ATOM 666 C C . SER A 1 86 ? -4.506 -9.280 1.125 1.00 97.88 86 SER A C 1
ATOM 668 O O . SER A 1 86 ? -5.579 -8.675 1.092 1.00 97.88 86 SER A O 1
ATOM 670 N N . ALA A 1 87 ? -4.014 -9.829 2.239 1.00 98.19 87 ALA A N 1
ATOM 671 C CA . ALA A 1 87 ? -4.638 -9.700 3.553 1.00 98.19 87 ALA A CA 1
ATOM 672 C C . ALA A 1 87 ? -4.624 -8.240 4.034 1.00 98.19 87 ALA A C 1
ATOM 674 O O . ALA A 1 87 ? 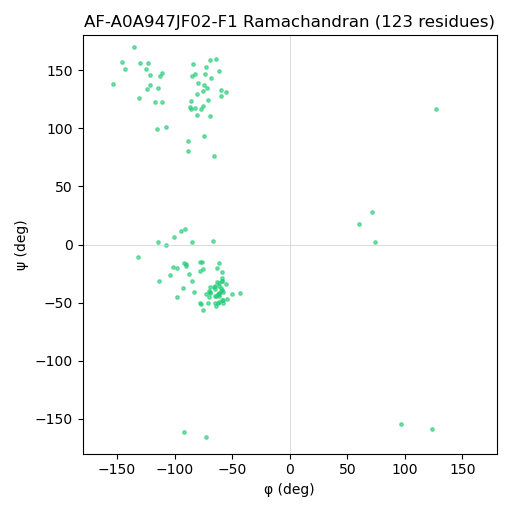-5.686 -7.690 4.319 1.00 98.19 87 ALA A O 1
ATOM 675 N N . ALA A 1 88 ? -3.464 -7.580 3.991 1.00 98.38 88 ALA A N 1
ATOM 676 C CA . ALA A 1 88 ? -3.310 -6.166 4.334 1.00 98.38 88 ALA A CA 1
ATOM 677 C C . ALA A 1 88 ? -4.208 -5.255 3.476 1.00 98.38 88 ALA A C 1
ATOM 679 O O . ALA A 1 88 ? -4.966 -4.443 3.998 1.00 98.38 88 ALA A O 1
ATOM 680 N N . LEU A 1 89 ? -4.229 -5.441 2.150 1.00 98.25 89 LEU A N 1
ATOM 681 C CA . LEU A 1 89 ? -5.158 -4.731 1.255 1.00 98.25 89 LEU A CA 1
ATOM 682 C C . LEU A 1 89 ? -6.633 -5.068 1.525 1.00 98.25 89 LEU A C 1
ATOM 684 O O . LEU A 1 89 ? -7.525 -4.374 1.038 1.00 98.25 89 LEU A O 1
ATOM 688 N N . GLY A 1 90 ? -6.924 -6.188 2.184 1.00 98.06 90 GLY A N 1
ATOM 689 C CA . GLY A 1 90 ? -8.254 -6.523 2.688 1.00 98.06 90 GLY A CA 1
ATOM 690 C C . GLY A 1 90 ? -8.624 -5.643 3.871 1.00 98.06 90 GLY A C 1
ATOM 691 O O . GLY A 1 90 ? -9.674 -5.008 3.839 1.00 98.06 90 GLY A O 1
ATOM 692 N N . VAL A 1 91 ? -7.732 -5.553 4.855 1.00 97.88 91 VAL A N 1
ATOM 693 C CA . VAL A 1 91 ? -7.906 -4.751 6.072 1.00 97.88 91 VAL A CA 1
ATOM 694 C C . VAL A 1 91 ? -8.024 -3.260 5.759 1.00 97.88 91 VAL A C 1
ATOM 696 O O . VAL A 1 91 ? -9.015 -2.636 6.13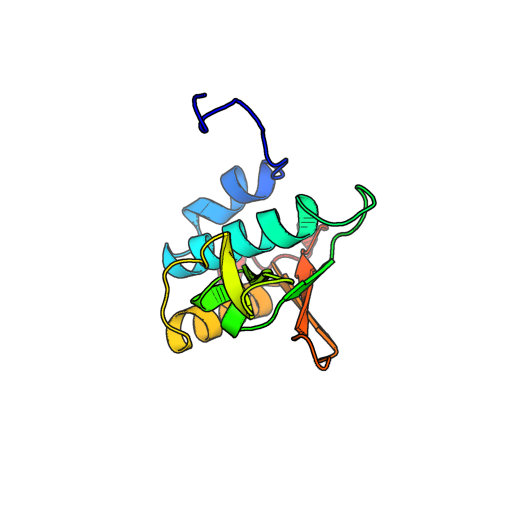1 1.00 97.88 91 VAL A O 1
ATOM 699 N N . LEU A 1 92 ? -7.098 -2.709 4.968 1.00 98.12 92 LEU A N 1
ATOM 700 C CA . LEU A 1 92 ? -7.119 -1.291 4.579 1.00 98.12 92 LEU A CA 1
ATOM 701 C C . LEU A 1 92 ? -8.413 -0.899 3.848 1.00 98.12 92 LEU A C 1
ATOM 703 O O . LEU A 1 92 ? -8.853 0.245 3.921 1.00 98.12 92 LEU A O 1
ATOM 707 N N . VAL A 1 93 ? -9.037 -1.845 3.140 1.00 97.94 93 VAL A N 1
ATOM 708 C CA . VAL A 1 93 ? -10.327 -1.628 2.471 1.00 97.94 93 VAL A CA 1
ATOM 709 C C . VAL A 1 93 ? -11.497 -1.802 3.424 1.00 97.94 93 VAL A C 1
ATOM 711 O 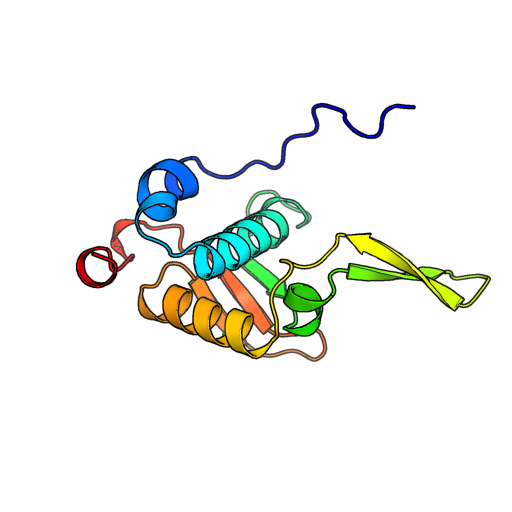O . VAL A 1 93 ? -12.443 -1.019 3.363 1.00 97.94 93 VAL A O 1
ATOM 714 N N . LYS A 1 94 ? -11.435 -2.808 4.301 1.00 97.31 94 LYS A N 1
ATOM 715 C CA . LYS A 1 94 ? -12.446 -3.063 5.330 1.00 97.31 94 LYS A CA 1
ATOM 716 C C . LYS A 1 94 ? -12.668 -1.813 6.184 1.00 97.31 94 LYS A C 1
ATOM 718 O O . LYS A 1 94 ? -13.813 -1.404 6.336 1.00 97.31 94 LYS A O 1
ATOM 723 N N . PHE A 1 95 ? -11.588 -1.174 6.633 1.00 97.44 95 PHE A N 1
ATOM 724 C CA . PHE A 1 95 ? -11.638 0.022 7.483 1.00 97.44 95 PHE A CA 1
ATOM 725 C C . PHE A 1 95 ? -11.633 1.347 6.710 1.00 97.44 95 PHE A C 1
ATOM 727 O O . PHE A 1 95 ? -11.447 2.419 7.276 1.00 97.44 95 PHE A O 1
ATOM 734 N N . ARG A 1 96 ? -11.868 1.280 5.394 1.00 97.00 96 ARG A N 1
ATOM 735 C CA . ARG A 1 96 ? -12.040 2.432 4.495 1.00 97.00 96 ARG A CA 1
ATOM 736 C C . ARG A 1 96 ? -10.852 3.395 4.413 1.00 97.00 96 ARG A C 1
ATOM 738 O O . ARG A 1 96 ? -11.008 4.471 3.856 1.00 97.00 96 ARG A O 1
ATOM 745 N N . ILE A 1 97 ? -9.658 2.983 4.833 1.00 97.38 97 ILE A N 1
ATOM 746 C CA . ILE A 1 97 ? -8.403 3.719 4.593 1.00 97.38 97 ILE A CA 1
ATOM 747 C C . ILE A 1 97 ? -8.091 3.760 3.085 1.00 97.38 97 ILE A C 1
ATOM 749 O O . ILE A 1 97 ? -7.588 4.747 2.543 1.00 97.38 97 ILE A O 1
ATOM 753 N N . MET A 1 98 ? -8.415 2.676 2.374 1.00 97.00 98 MET A N 1
ATOM 754 C CA . MET A 1 98 ? -8.272 2.551 0.925 1.00 97.00 98 MET A CA 1
ATOM 755 C C . MET A 1 98 ? -9.555 2.039 0.275 1.00 97.00 98 MET A C 1
ATOM 757 O O . MET A 1 98 ? -10.349 1.314 0.866 1.00 97.00 98 MET A O 1
ATOM 761 N N . ARG A 1 99 ? -9.733 2.335 -1.013 1.00 96.25 99 ARG A N 1
ATOM 762 C CA . ARG A 1 99 ? -10.834 1.817 -1.834 1.00 96.25 99 ARG A CA 1
ATOM 763 C C . ARG A 1 99 ? -10.319 1.044 -3.036 1.00 96.25 99 ARG A C 1
ATOM 765 O O . ARG A 1 99 ? -9.404 1.479 -3.740 1.00 96.25 99 ARG A O 1
ATOM 772 N N . ARG A 1 100 ? -10.973 -0.089 -3.303 1.00 95.06 100 ARG A N 1
ATOM 773 C CA . ARG A 1 100 ? -10.803 -0.879 -4.529 1.00 95.06 100 ARG A CA 1
ATOM 774 C C . ARG A 1 100 ? -11.660 -0.280 -5.636 1.00 95.06 100 ARG A C 1
ATOM 776 O O . ARG A 1 100 ? -12.881 -0.285 -5.545 1.00 95.06 100 ARG A O 1
ATOM 783 N N . GL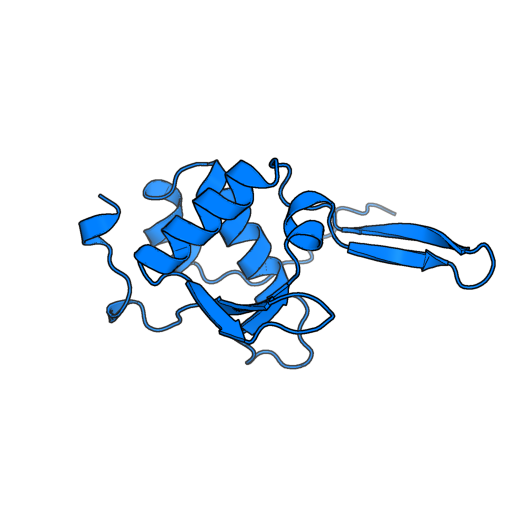Y A 1 101 ? -11.018 0.187 -6.694 1.00 92.94 101 GLY A N 1
ATOM 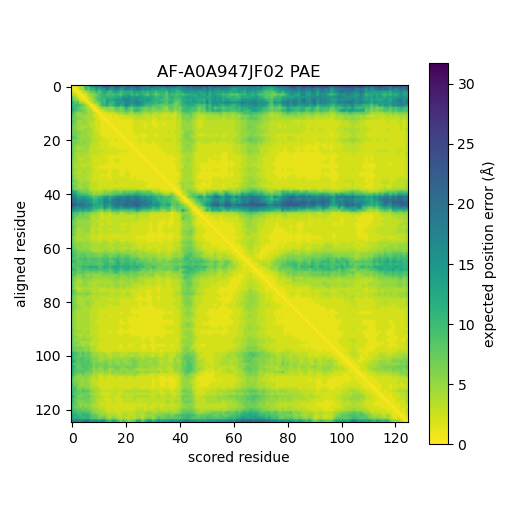784 C CA . GLY A 1 101 ? -11.669 0.567 -7.940 1.00 92.94 101 GLY A CA 1
ATOM 785 C C . GLY A 1 101 ? -11.723 -0.581 -8.949 1.00 92.94 101 GLY A C 1
ATOM 786 O O . GLY A 1 101 ? -11.560 -1.764 -8.618 1.00 92.94 101 GLY A O 1
ATOM 787 N N . ARG A 1 102 ? -11.936 -0.203 -10.215 1.00 93.25 102 ARG A N 1
ATOM 788 C CA . ARG A 1 102 ? -12.004 -1.131 -11.350 1.00 93.25 102 ARG A CA 1
ATOM 789 C C . ARG A 1 102 ? -10.695 -1.898 -11.551 1.00 93.25 102 ARG A C 1
ATOM 791 O O . ARG A 1 102 ? -9.604 -1.383 -11.294 1.00 93.25 102 ARG A O 1
ATOM 798 N N . SER A 1 103 ? -10.818 -3.118 -12.064 1.00 95.12 103 SER A N 1
ATOM 799 C CA . SER A 1 103 ? -9.677 -3.886 -12.563 1.00 95.12 103 SER A CA 1
ATOM 800 C C . SER A 1 103 ? -9.344 -3.460 -13.993 1.00 95.12 103 SER A C 1
ATOM 802 O O . SER A 1 103 ? -10.230 -3.110 -14.768 1.00 95.12 103 SER A O 1
ATOM 804 N N . THR A 1 104 ? -8.066 -3.488 -14.343 1.00 92.94 104 THR A N 1
ATOM 805 C CA . THR A 1 104 ? -7.530 -3.164 -15.669 1.00 92.94 104 THR A CA 1
ATOM 806 C C . THR A 1 104 ? -6.494 -4.218 -16.062 1.00 92.94 104 THR A C 1
ATOM 808 O O . THR A 1 104 ? -6.045 -4.995 -15.218 1.00 92.94 104 THR A O 1
ATOM 811 N N . LYS A 1 105 ? -6.043 -4.204 -17.321 1.00 91.06 105 LYS A N 1
ATOM 812 C CA . LYS A 1 105 ? -4.934 -5.061 -17.778 1.00 91.06 105 LYS A CA 1
ATOM 813 C C . LYS A 1 105 ? -3.617 -4.839 -17.015 1.00 91.06 105 LYS A C 1
ATOM 815 O O . LYS A 1 105 ? -2.803 -5.746 -16.940 1.00 91.06 105 LYS A O 1
ATOM 820 N N . ASN A 1 106 ? -3.432 -3.658 -16.419 1.00 87.69 106 ASN A N 1
ATOM 821 C CA . ASN A 1 106 ? -2.197 -3.263 -15.734 1.00 87.69 106 ASN A CA 1
ATOM 822 C C . ASN A 1 106 ? -2.292 -3.392 -14.203 1.00 87.69 106 ASN A C 1
ATOM 824 O O . ASN A 1 106 ? -1.399 -2.951 -13.484 1.00 87.69 106 ASN A O 1
ATOM 828 N N . GLY A 1 107 ? -3.384 -3.955 -13.683 1.00 92.56 107 GLY A N 1
ATOM 829 C CA . GLY A 1 107 ? -3.648 -4.044 -12.250 1.00 92.56 107 GLY A CA 1
ATOM 830 C C . GLY A 1 107 ? -4.973 -3.403 -11.870 1.00 92.56 107 GLY A C 1
ATOM 831 O O . GLY A 1 107 ? -5.869 -3.246 -12.699 1.00 92.56 107 GLY A O 1
ATOM 832 N N . ARG A 1 108 ? -5.118 -3.033 -10.601 1.00 95.06 108 ARG A N 1
ATOM 833 C CA . ARG A 1 108 ? -6.369 -2.494 -10.062 1.00 95.06 108 ARG A CA 1
ATOM 834 C C . ARG A 1 108 ? -6.194 -1.031 -9.692 1.00 95.06 108 ARG A C 1
ATOM 836 O O . ARG A 1 108 ? -5.127 -0.638 -9.234 1.00 95.06 108 ARG A O 1
ATOM 843 N N . VAL A 1 109 ? -7.242 -0.237 -9.887 1.00 95.00 109 VAL A N 1
ATOM 844 C CA . VAL A 1 109 ? -7.271 1.135 -9.379 1.00 95.00 109 VAL A CA 1
ATOM 845 C C . VAL A 1 109 ? -7.413 1.087 -7.861 1.00 95.00 109 VAL A C 1
ATOM 847 O O . VAL A 1 109 ? -8.358 0.490 -7.347 1.00 95.00 109 VAL A O 1
ATOM 850 N N . TRP A 1 110 ? -6.490 1.723 -7.158 1.00 96.00 110 TRP A N 1
ATOM 851 C CA . TRP A 1 110 ? -6.526 1.922 -5.715 1.00 96.00 110 TRP A CA 1
ATOM 852 C C . TRP A 1 110 ? -6.663 3.406 -5.434 1.00 96.00 110 TRP A C 1
ATOM 854 O O . TRP A 1 110 ? -5.974 4.208 -6.062 1.00 96.00 110 TRP A O 1
ATOM 864 N N . LYS A 1 111 ? -7.557 3.767 -4.516 1.00 95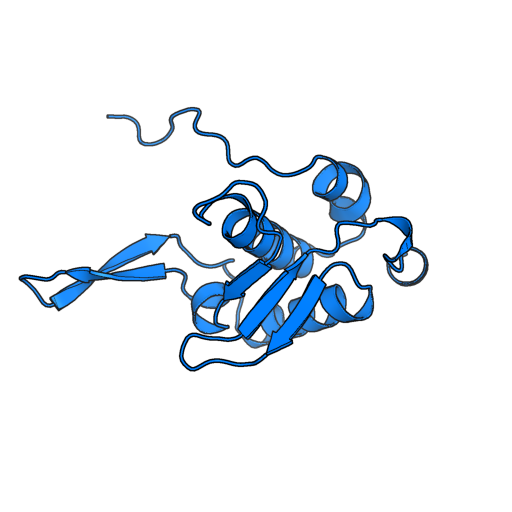.25 111 LYS A N 1
ATOM 865 C CA . LYS A 1 111 ? -7.796 5.155 -4.112 1.00 95.25 111 LYS A CA 1
ATOM 866 C C . LYS A 1 111 ? -7.617 5.287 -2.604 1.00 95.25 111 LYS A C 1
ATOM 868 O O . LYS A 1 111 ? -8.150 4.453 -1.875 1.00 95.25 111 LYS A O 1
ATOM 873 N N . LEU A 1 112 ? -6.902 6.312 -2.156 1.00 94.75 112 LEU A N 1
ATOM 874 C CA . LEU A 1 112 ? -6.809 6.668 -0.740 1.00 94.75 112 LEU A CA 1
ATOM 875 C C . LEU A 1 112 ? -8.120 7.321 -0.281 1.00 94.75 112 LEU A C 1
ATOM 877 O O . LEU A 1 112 ? -8.807 7.983 -1.071 1.00 94.75 112 LEU A O 1
ATOM 881 N N . GLU A 1 113 ? -8.507 7.112 0.972 1.00 94.38 113 GLU A N 1
ATOM 882 C CA . GLU A 1 113 ? -9.523 7.960 1.589 1.00 94.38 113 GLU A CA 1
ATOM 883 C C . GLU A 1 113 ? -8.883 9.259 2.073 1.00 94.38 113 GLU A C 1
ATOM 885 O O . GLU A 1 113 ? -7.837 9.247 2.711 1.00 94.38 113 GLU A O 1
ATOM 890 N N . THR A 1 114 ? -9.487 10.383 1.699 1.00 89.88 114 THR A N 1
ATOM 891 C CA . THR A 1 114 ? -8.998 11.729 2.045 1.00 89.88 114 THR A CA 1
ATOM 892 C C . THR A 1 114 ? -9.952 12.472 2.970 1.00 89.88 114 THR A C 1
ATOM 894 O O . THR A 1 114 ? -9.736 13.642 3.254 1.00 89.88 114 THR A O 1
ATOM 897 N N . ASP A 1 115 ? -11.031 11.807 3.369 1.00 92.75 115 ASP A N 1
ATOM 898 C CA . ASP A 1 115 ? -12.008 12.265 4.344 1.00 92.75 115 ASP A CA 1
ATOM 899 C C . ASP A 1 115 ? -11.922 11.315 5.540 1.00 92.75 115 ASP A C 1
ATOM 901 O O . ASP A 1 115 ? -12.412 10.183 5.492 1.00 92.75 115 ASP A O 1
ATOM 905 N N . ASP A 1 116 ? -11.213 11.761 6.568 1.00 92.06 116 ASP A N 1
ATOM 906 C CA . ASP A 1 116 ? -10.917 11.022 7.793 1.00 92.06 116 ASP A CA 1
ATOM 907 C C . ASP A 1 116 ? -12.183 10.592 8.538 1.00 92.06 116 ASP A C 1
ATOM 909 O O . ASP A 1 116 ? -12.224 9.493 9.086 1.00 92.06 116 ASP A O 1
ATOM 913 N N . THR A 1 117 ? -13.265 11.368 8.445 1.00 93.75 117 THR A N 1
ATOM 914 C CA . THR A 1 117 ? -14.566 11.035 9.056 1.00 93.75 117 THR A CA 1
ATOM 915 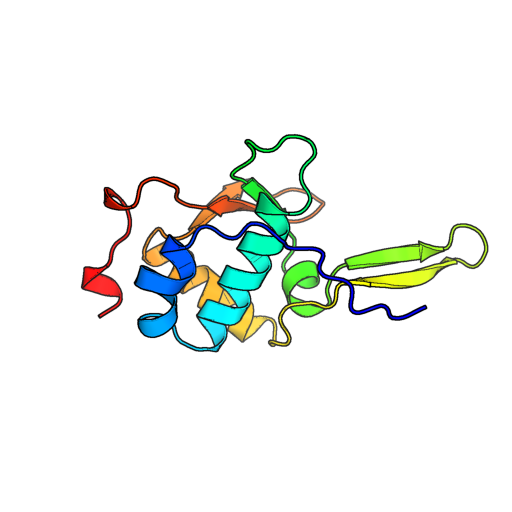C C . THR A 1 117 ? -15.191 9.743 8.520 1.00 93.75 117 THR A C 1
ATOM 917 O O . THR A 1 117 ? -16.119 9.195 9.118 1.00 93.75 117 THR A O 1
ATOM 920 N N . LYS A 1 118 ? -14.707 9.236 7.379 1.00 94.12 118 LYS A N 1
ATOM 921 C CA . LYS A 1 118 ? -15.182 7.983 6.776 1.00 94.12 118 LYS A CA 1
ATOM 922 C C . LYS A 1 118 ? -14.392 6.757 7.221 1.00 94.12 118 LYS A C 1
ATOM 924 O O . LYS A 1 118 ? -14.873 5.638 6.987 1.00 94.12 118 LYS A O 1
ATOM 929 N N . ILE A 1 119 ? -13.209 6.949 7.800 1.00 95.19 119 ILE A N 1
ATOM 930 C CA . ILE A 1 119 ? -12.340 5.865 8.257 1.00 95.19 119 ILE A CA 1
ATOM 931 C C . ILE A 1 119 ? -12.950 5.235 9.508 1.00 95.19 119 ILE A C 1
ATOM 933 O O . ILE A 1 119 ? -13.440 5.915 10.404 1.00 95.19 119 ILE A O 1
ATOM 937 N N . ASP A 1 120 ? -12.962 3.907 9.530 1.00 94.88 120 ASP A N 1
ATOM 938 C CA . ASP A 1 120 ? -13.490 3.126 10.646 1.00 94.88 120 ASP A CA 1
ATOM 939 C C . ASP A 1 120 ? -12.379 2.889 11.675 1.00 94.88 120 ASP A C 1
ATOM 941 O O . ASP A 1 120 ? -11.712 1.854 11.659 1.00 94.88 120 ASP A O 1
ATOM 945 N N . PHE A 1 121 ? -12.140 3.900 12.512 1.00 92.12 121 PHE A N 1
ATOM 946 C CA . PHE A 1 121 ? -11.136 3.852 13.577 1.00 92.12 121 PHE A CA 1
ATOM 947 C C . PHE A 1 121 ? -11.517 2.896 14.708 1.00 92.12 121 PHE A C 1
ATOM 949 O O . PHE A 1 121 ? -10.651 2.194 15.221 1.00 92.12 121 PHE A O 1
ATOM 956 N N . ASP A 1 122 ? -12.804 2.809 15.047 1.00 89.50 122 ASP A N 1
ATOM 957 C CA . ASP A 1 122 ? -13.292 1.916 16.103 1.00 89.50 122 ASP A CA 1
ATOM 958 C C . ASP A 1 122 ? -13.009 0.446 15.773 1.00 89.50 122 ASP A C 1
ATOM 960 O O . ASP A 1 122 ? -12.739 -0.359 16.660 1.00 89.50 122 ASP A O 1
ATOM 964 N N . GLY A 1 123 ? -13.045 0.084 14.487 1.00 86.69 123 GLY A N 1
ATOM 965 C CA . GLY A 1 123 ? -12.708 -1.258 14.030 1.00 86.69 123 GLY A CA 1
ATOM 966 C C . GLY A 1 123 ? -11.208 -1.582 13.993 1.00 86.69 123 GLY A C 1
ATOM 967 O O . GLY A 1 123 ? -10.866 -2.758 13.848 1.00 86.69 123 GLY A O 1
ATOM 968 N N . LEU A 1 124 ? -10.335 -0.572 14.080 1.00 83.94 124 LEU A N 1
ATOM 969 C CA . LEU A 1 124 ? -8.871 -0.712 14.073 1.00 83.94 124 LEU A CA 1
ATOM 970 C C . LEU A 1 124 ? -8.271 -0.881 15.480 1.00 83.94 124 LEU A C 1
ATOM 972 O O . LEU A 1 124 ? -7.126 -1.324 15.574 1.00 83.94 124 LEU A O 1
ATOM 976 N N . ALA A 1 125 ? -9.017 -0.517 16.528 1.00 69.44 125 ALA A N 1
ATOM 977 C CA . ALA A 1 125 ? -8.598 -0.560 17.932 1.00 69.44 125 ALA A CA 1
ATOM 978 C C . ALA A 1 125 ? -8.820 -1.925 18.611 1.00 69.44 125 ALA A C 1
ATOM 980 O O . ALA A 1 125 ? -9.748 -2.670 18.215 1.00 69.44 125 ALA A O 1
#

Radius of gyration: 15.38 Å; Cα contacts (8 Å, |Δi|>4): 171; chains: 1; bounding box: 42×30×44 Å

Solvent-accessible surface area (backbone atoms only — not comparable to full-atom values): 7376 Å² total; per-residue (Å²): 129,78,88,83,60,102,72,83,68,79,67,70,61,63,55,59,78,71,38,49,85,57,41,53,74,69,36,41,38,50,48,56,48,47,47,49,56,21,58,58,67,53,96,54,98,80,46,56,46,39,73,52,26,72,62,35,47,37,67,20,43,66,46,65,39,90,86,80,60,49,74,46,77,77,41,76,31,55,82,49,56,66,71,58,50,53,50,29,60,44,51,39,37,73,34,37,51,28,43,84,54,61,78,52,99,72,26,30,32,39,29,60,55,89,56,72,91,66,40,42,59,78,79,54,106

Nearest PDB structures (foldseek):
  3e6m-assembly4_H  TM=7.192E-01  e=2.705E-01  Ruegeria pomeroyi
  4nb5-assembly1_C  TM=6.399E-01  e=3.276E-01  Mycobacterium tuberculosis H37Rv
  2xub-assembly1_A  TM=4.723E-01  e=3.981E-02  Homo sapiens
  4rgu-assembly1_A-2  TM=6.067E-01  e=6.615E-01  Acinetobacter baylyi ADP1
  5nbc-assembly1_D  TM=6.017E-01  e=1.103E+00  Francisella tularensis

pLDDT: mean 89.91, std 11.04, range [50.38, 98.5]

Sequence (125 aa):
MSKIVPNSTPTPNFYYDELEWLLTSDEWKVLSYAVRRILGFEKGRDSTSATISLSTFEAGVSIADQETGELILLAHGCGLSRPKISAALGVLVKFRIMRRGRSTKNGRVWKLETDDTKIDFDGLA